Protein AF-A0A7R9R2G0-F1 (afdb_monomer_lite)

InterPro domains:
  IPR002591 Type I phosphodiesterase/nucleotide pyrophosphatase/phosphate transferase [PF01663] (10-93)
  IPR017850 Alkaline-phosphatase-like, core domain superfamily [G3DSA:3.40.720.10] (3-95)
  IPR017850 Alkaline-phosphatase-like, core domain superfamily [SSF53649] (13-93)

Structure (mmCIF, N/CA/C/O backbone):
data_AF-A0A7R9R2G0-F1
#
_entry.id   AF-A0A7R9R2G0-F1
#
loop_
_atom_site.group_PDB
_atom_site.id
_atom_site.type_symbol
_atom_site.label_atom_id
_atom_site.label_alt_id
_atom_site.label_comp_id
_atom_site.label_asym_id
_atom_site.label_entity_id
_atom_site.label_seq_id
_atom_site.pdbx_PDB_ins_code
_atom_site.Cartn_x
_atom_site.Cartn_y
_atom_site.Cartn_z
_atom_site.occupancy
_atom_site.B_iso_or_equiv
_atom_site.auth_seq_id
_atom_site.auth_comp_id
_atom_site.auth_asym_id
_atom_site.auth_atom_id
_atom_site.pdbx_PDB_model_num
ATOM 1 N N . MET A 1 1 ? -15.048 -8.593 8.507 1.00 57.12 1 MET A N 1
ATOM 2 C CA . MET A 1 1 ? -15.732 -7.701 7.530 1.00 57.12 1 MET A CA 1
ATOM 3 C C . MET A 1 1 ? -15.668 -6.287 8.074 1.00 57.12 1 MET A C 1
ATOM 5 O O . MET A 1 1 ? -15.903 -6.115 9.263 1.00 57.12 1 MET A O 1
ATOM 9 N N . ALA A 1 2 ? -15.404 -5.290 7.226 1.00 68.88 2 ALA A N 1
ATOM 10 C CA . ALA A 1 2 ? -15.395 -3.885 7.630 1.00 68.88 2 ALA A CA 1
ATOM 11 C C . ALA A 1 2 ? -16.746 -3.459 8.244 1.00 68.88 2 ALA A C 1
ATOM 13 O O . ALA A 1 2 ? -17.799 -3.614 7.632 1.00 68.88 2 ALA A O 1
ATOM 14 N N . ASN A 1 3 ? -16.709 -2.896 9.451 1.00 76.38 3 ASN A N 1
ATOM 15 C CA . ASN A 1 3 ? -17.877 -2.510 10.253 1.00 76.38 3 ASN A CA 1
ATOM 16 C C . ASN A 1 3 ? -18.367 -1.062 10.013 1.00 76.38 3 ASN A C 1
ATOM 18 O O . ASN A 1 3 ? -19.178 -0.570 10.794 1.00 76.38 3 ASN A O 1
ATOM 22 N N . GLN A 1 4 ? -17.924 -0.383 8.944 1.00 73.06 4 GLN A N 1
ATOM 23 C CA . GLN A 1 4 ? -18.138 1.062 8.717 1.00 73.06 4 GLN A CA 1
ATOM 24 C C . GLN A 1 4 ? -19.600 1.542 8.831 1.00 73.06 4 GLN A C 1
ATOM 26 O O . GLN A 1 4 ? -19.832 2.692 9.205 1.00 73.06 4 GLN A O 1
ATOM 31 N N . MET A 1 5 ? -20.568 0.684 8.491 1.00 77.44 5 MET A N 1
ATOM 32 C CA . MET A 1 5 ? -22.010 0.987 8.511 1.00 77.44 5 MET A CA 1
ATOM 33 C C . MET A 1 5 ? -22.722 0.496 9.783 1.00 77.44 5 MET A C 1
ATOM 35 O O . MET A 1 5 ? -23.897 0.798 9.975 1.00 77.44 5 MET A O 1
ATOM 39 N N . ILE A 1 6 ? -22.035 -0.283 10.622 1.00 77.44 6 ILE A N 1
ATOM 40 C CA . ILE A 1 6 ? -22.598 -0.971 11.795 1.00 77.44 6 ILE A CA 1
ATOM 41 C C . ILE A 1 6 ? -22.130 -0.296 13.089 1.00 77.44 6 ILE A C 1
ATOM 43 O O . ILE A 1 6 ? -22.942 -0.077 13.983 1.00 77.44 6 ILE A O 1
ATOM 47 N N . ASP A 1 7 ? -20.850 0.081 13.173 1.00 77.62 7 ASP A N 1
ATOM 48 C CA . ASP A 1 7 ? -20.288 0.839 14.293 1.00 77.62 7 ASP A CA 1
ATOM 49 C C . ASP A 1 7 ? -19.656 2.145 13.772 1.00 77.62 7 ASP A C 1
ATOM 51 O O . ASP A 1 7 ? -18.520 2.152 13.288 1.00 77.62 7 ASP A O 1
ATOM 55 N N . PRO A 1 8 ? -20.388 3.273 13.824 1.00 73.00 8 PRO A N 1
ATOM 56 C CA . PRO A 1 8 ? -19.883 4.552 13.339 1.00 73.00 8 PRO A CA 1
ATOM 57 C C . PRO A 1 8 ? -18.854 5.195 14.283 1.00 73.00 8 PRO A C 1
ATOM 59 O O . PRO A 1 8 ? -18.246 6.197 13.898 1.00 73.00 8 PRO A O 1
ATOM 62 N N . ILE A 1 9 ? -18.676 4.659 15.498 1.00 77.62 9 ILE A N 1
ATOM 63 C CA . ILE A 1 9 ? -17.808 5.217 16.540 1.00 77.62 9 ILE A CA 1
ATOM 64 C C . ILE A 1 9 ? -16.441 4.526 16.515 1.00 77.62 9 ILE A C 1
ATOM 66 O O . ILE A 1 9 ? -15.422 5.217 16.481 1.00 77.62 9 ILE A O 1
ATOM 70 N N . ASN A 1 10 ? -16.397 3.190 16.466 1.00 81.81 10 ASN A N 1
ATOM 71 C CA . ASN A 1 10 ? -15.141 2.433 16.449 1.00 81.81 10 ASN A CA 1
ATOM 72 C C . ASN A 1 10 ? -14.754 2.026 15.029 1.00 81.81 10 ASN A C 1
ATOM 74 O O . ASN A 1 10 ? -15.020 0.910 14.573 1.00 81.81 10 ASN A O 1
ATOM 78 N N . ARG A 1 11 ? -14.091 2.960 14.340 1.00 87.19 11 ARG A N 1
ATOM 79 C CA . ARG A 1 11 ? -13.486 2.720 13.029 1.00 87.19 11 ARG A CA 1
ATOM 80 C C . ARG A 1 11 ? -11.974 2.757 13.121 1.00 87.19 11 ARG A C 1
ATOM 82 O O . ARG A 1 11 ? -11.404 3.740 13.593 1.00 87.19 11 ARG A O 1
ATOM 89 N N . PHE A 1 12 ? -11.338 1.711 12.616 1.00 93.12 12 PHE A N 1
ATOM 90 C CA . PHE A 1 12 ? -9.889 1.569 12.640 1.00 93.12 12 PHE A CA 1
ATOM 91 C C . PHE A 1 12 ? -9.306 1.696 11.237 1.00 93.12 12 PHE A C 1
ATOM 93 O O . PHE A 1 12 ? -9.941 1.357 10.236 1.00 93.12 12 PHE A O 1
ATOM 100 N N . SER A 1 13 ? -8.079 2.195 11.158 1.00 94.56 13 SER A N 1
ATOM 101 C CA . SER A 1 13 ? -7.302 2.267 9.925 1.00 94.56 13 SER A CA 1
ATOM 102 C C . SER A 1 13 ? -5.999 1.491 10.067 1.00 94.56 13 SER A C 1
ATOM 104 O O . SER A 1 13 ? -5.503 1.274 11.178 1.00 94.56 13 SER A O 1
ATOM 106 N N . ALA A 1 14 ? -5.456 1.074 8.928 1.00 96.94 14 ALA A N 1
ATOM 107 C CA . ALA A 1 14 ? -4.187 0.377 8.841 1.00 96.94 14 ALA A CA 1
ATOM 108 C C . ALA A 1 14 ? -3.244 1.046 7.836 1.00 96.94 14 ALA A C 1
ATOM 110 O O . ALA A 1 14 ? -3.681 1.623 6.838 1.00 96.94 14 ALA A O 1
ATOM 111 N N . SER A 1 15 ? -1.943 0.963 8.095 1.00 97.69 15 SER A N 1
ATOM 112 C CA . SER A 1 15 ? -0.905 1.330 7.134 1.00 97.69 15 SER A CA 1
ATOM 113 C C . SER A 1 15 ? 0.040 0.163 6.926 1.00 97.69 15 SER A C 1
ATOM 115 O O . SER A 1 15 ? 0.674 -0.326 7.863 1.00 97.69 15 SER A O 1
ATOM 117 N N . MET A 1 16 ? 0.146 -0.240 5.668 1.00 97.75 16 MET A N 1
ATOM 118 C CA . MET A 1 16 ? 1.169 -1.124 5.152 1.00 97.75 16 MET A CA 1
ATOM 119 C C . MET A 1 16 ? 2.275 -0.272 4.528 1.00 97.75 16 MET A C 1
ATOM 121 O O . MET A 1 16 ? 2.240 0.039 3.337 1.00 97.75 16 MET A O 1
ATOM 125 N N . GLN A 1 17 ? 3.247 0.115 5.357 1.00 96.31 17 GLN A N 1
ATOM 126 C CA . GLN A 1 17 ? 4.466 0.827 4.958 1.00 96.31 17 GLN A CA 1
ATOM 127 C C . GLN A 1 17 ? 4.263 2.229 4.352 1.00 96.31 17 GLN A C 1
ATOM 129 O O . GLN A 1 17 ? 5.158 2.750 3.687 1.00 96.31 17 GLN A O 1
ATOM 134 N N . TRP A 1 18 ? 3.114 2.873 4.580 1.00 96.50 18 TRP A N 1
ATOM 135 C CA . TRP A 1 18 ? 2.854 4.205 4.033 1.00 96.50 18 TRP A CA 1
ATOM 136 C C . TRP A 1 18 ? 3.759 5.281 4.670 1.00 96.50 18 TRP A C 1
ATOM 138 O O . TRP A 1 18 ? 3.812 5.392 5.901 1.00 96.50 18 TRP A O 1
ATOM 148 N N . PRO A 1 19 ? 4.429 6.140 3.880 1.00 93.50 19 PRO A N 1
ATOM 149 C CA . PRO A 1 19 ? 5.260 7.212 4.420 1.00 93.50 19 PRO A CA 1
ATOM 150 C C . PRO A 1 19 ? 4.485 8.147 5.360 1.00 93.50 19 PRO A C 1
ATOM 152 O O . PRO A 1 19 ? 3.444 8.702 5.010 1.00 93.50 19 PRO A O 1
ATOM 155 N N . GLY A 1 20 ? 5.006 8.338 6.573 1.00 91.69 20 GLY A N 1
ATOM 156 C CA . GLY A 1 20 ? 4.408 9.214 7.587 1.00 91.69 20 GLY A CA 1
ATOM 157 C C . GLY A 1 20 ? 3.312 8.575 8.446 1.00 91.69 20 GLY A C 1
ATOM 158 O O . GLY A 1 20 ? 2.839 9.223 9.375 1.00 91.69 20 GLY A O 1
ATOM 159 N N . SER A 1 21 ? 2.941 7.308 8.227 1.00 92.31 21 SER A N 1
ATOM 160 C CA . SER A 1 21 ? 1.906 6.647 9.041 1.00 92.31 21 SER A CA 1
ATOM 161 C C . SER A 1 21 ? 2.312 6.362 10.491 1.00 92.31 21 SER A C 1
ATOM 163 O O . SER A 1 21 ? 1.455 6.043 11.308 1.00 92.31 21 SER A O 1
ATOM 165 N N . HIS A 1 22 ? 3.601 6.475 10.817 1.00 90.56 22 HIS A N 1
ATOM 166 C CA . HIS A 1 22 ? 4.127 6.373 12.182 1.00 90.56 22 HIS A CA 1
ATOM 167 C C . HIS A 1 22 ? 3.984 7.683 12.980 1.00 90.56 22 HIS A C 1
ATOM 169 O O . HIS A 1 22 ? 4.285 7.720 14.172 1.00 90.56 22 HIS A O 1
ATOM 175 N N . VAL A 1 23 ? 3.573 8.782 12.337 1.00 92.12 23 VAL A N 1
ATOM 176 C CA . VAL A 1 23 ? 3.488 10.099 12.974 1.00 92.12 23 VAL A CA 1
ATOM 177 C C . VAL A 1 23 ? 2.138 10.272 13.663 1.00 92.12 23 VAL A C 1
ATOM 179 O O . VAL A 1 23 ? 1.081 10.073 13.066 1.00 92.12 23 VAL A O 1
ATOM 182 N N . HIS A 1 24 ? 2.167 10.737 14.911 1.00 92.88 24 HIS A N 1
ATOM 183 C CA . HIS A 1 24 ? 0.964 11.174 15.611 1.00 92.88 24 HIS A CA 1
ATOM 184 C C . HIS A 1 24 ? 0.473 12.509 15.045 1.00 92.88 24 HIS A C 1
ATOM 186 O O . HIS A 1 24 ? 1.177 13.519 15.104 1.00 92.88 24 HIS A O 1
ATOM 192 N N . TYR A 1 25 ? -0.766 12.545 14.559 1.00 90.94 25 TYR A N 1
ATOM 193 C CA . TYR A 1 25 ? -1.390 13.766 14.054 1.00 90.94 25 TYR A CA 1
ATOM 194 C C . TYR A 1 25 ? -2.671 14.057 14.826 1.00 90.94 25 TYR A C 1
ATOM 196 O O . TYR A 1 25 ? -3.538 13.198 14.945 1.00 90.94 25 TYR A O 1
ATOM 204 N N . ARG A 1 26 ? -2.796 15.273 15.376 1.00 92.38 26 ARG A N 1
ATOM 205 C CA . ARG A 1 26 ? -3.962 15.701 16.180 1.00 92.38 26 ARG A CA 1
ATOM 206 C C . ARG A 1 26 ? -4.362 14.688 17.266 1.00 92.38 26 ARG A C 1
ATOM 208 O O . ARG A 1 26 ? -5.542 14.424 17.473 1.00 92.38 26 ARG A O 1
ATOM 215 N N . ASN A 1 27 ? -3.364 14.145 17.965 1.00 89.81 27 ASN A N 1
ATOM 216 C CA . ASN A 1 27 ? -3.540 13.142 19.020 1.00 89.81 27 ASN A CA 1
ATOM 217 C C . ASN A 1 27 ? -4.201 11.829 18.545 1.00 89.81 27 ASN A C 1
ATOM 219 O O . ASN A 1 27 ? -4.790 11.104 19.342 1.00 89.81 27 ASN A O 1
ATOM 223 N N . GLN A 1 28 ? -4.109 11.528 17.249 1.00 89.25 28 GLN A N 1
ATOM 224 C CA . GLN A 1 28 ? -4.543 10.271 16.650 1.00 89.25 28 GLN A CA 1
ATOM 225 C C . GLN A 1 28 ? -3.341 9.529 16.063 1.00 89.25 28 GLN A C 1
ATOM 227 O O . GLN A 1 28 ? -2.356 10.137 15.638 1.00 89.25 28 GLN A O 1
ATOM 232 N N . THR A 1 29 ? -3.432 8.203 16.071 1.00 92.31 29 THR A N 1
ATOM 233 C CA . THR A 1 29 ? -2.481 7.292 15.432 1.00 92.31 29 THR A CA 1
ATOM 234 C C . THR A 1 29 ? -3.244 6.202 14.697 1.00 92.31 29 THR A C 1
ATOM 236 O O . THR A 1 29 ? -4.448 6.026 14.906 1.00 92.31 29 THR A O 1
ATOM 239 N N . ILE A 1 30 ? -2.543 5.480 13.835 1.00 93.56 30 ILE A N 1
ATOM 240 C CA . ILE A 1 30 ? -3.099 4.338 13.129 1.00 93.56 30 ILE A CA 1
ATOM 241 C C . ILE A 1 30 ? -3.187 3.125 14.058 1.00 93.56 30 ILE A C 1
ATOM 243 O O . ILE A 1 30 ? -2.341 2.943 14.933 1.00 93.56 30 ILE A O 1
ATOM 247 N N . LYS A 1 31 ? -4.224 2.300 13.891 1.00 95.06 31 LYS A N 1
ATOM 248 C CA . LYS A 1 31 ? -4.434 1.123 14.746 1.00 95.06 31 LYS A CA 1
ATOM 249 C C . LYS A 1 31 ? -3.461 0.006 14.386 1.00 95.06 31 LYS A C 1
ATOM 251 O O . LYS A 1 31 ? -2.812 -0.546 15.269 1.00 95.06 31 LYS A O 1
ATOM 256 N N . TYR A 1 32 ? -3.366 -0.302 13.095 1.00 96.88 32 TYR A N 1
ATOM 257 C CA . TYR A 1 32 ? -2.440 -1.299 12.570 1.00 96.88 32 TYR A CA 1
ATOM 258 C C . TYR A 1 32 ? -1.347 -0.604 11.766 1.00 96.88 32 TYR A C 1
ATOM 260 O O . TYR A 1 32 ? -1.627 0.156 10.839 1.00 96.88 32 TYR A O 1
ATOM 268 N N . LEU A 1 33 ? -0.096 -0.861 12.123 1.00 96.75 33 LEU A N 1
ATOM 269 C CA . LEU A 1 33 ? 1.061 -0.254 11.485 1.00 96.75 33 LEU A CA 1
ATOM 270 C C . LEU A 1 33 ? 2.064 -1.348 11.137 1.00 96.75 33 LEU A C 1
ATOM 272 O O . LEU A 1 33 ? 2.472 -2.119 12.004 1.00 96.75 33 LEU A O 1
ATOM 276 N N . GLN A 1 34 ? 2.462 -1.399 9.872 1.00 97.19 34 GLN A N 1
ATOM 277 C CA . GLN A 1 34 ? 3.669 -2.084 9.439 1.00 97.19 34 GLN A CA 1
ATOM 278 C C . GLN A 1 34 ? 4.703 -1.024 9.065 1.00 97.19 34 GLN A C 1
ATOM 280 O O . GLN A 1 34 ? 4.478 -0.244 8.136 1.00 97.19 34 GLN A O 1
ATOM 285 N N . ASP A 1 35 ? 5.826 -1.017 9.782 1.00 94.56 35 ASP A N 1
ATOM 286 C CA . ASP A 1 35 ? 6.974 -0.179 9.445 1.00 94.56 35 ASP A CA 1
ATOM 287 C C . ASP A 1 35 ? 7.567 -0.591 8.096 1.00 94.56 35 ASP A C 1
ATOM 289 O O . ASP A 1 35 ? 7.412 -1.737 7.655 1.00 94.56 35 ASP A O 1
ATOM 293 N N . PHE A 1 36 ? 8.238 0.359 7.444 1.00 93.94 36 PHE A N 1
ATOM 294 C CA . PHE A 1 36 ? 8.852 0.144 6.141 1.00 93.94 36 PHE A CA 1
ATOM 295 C C . PHE A 1 36 ? 9.876 -0.993 6.195 1.00 93.94 36 PHE A C 1
ATOM 297 O O . PHE A 1 36 ? 10.840 -0.946 6.959 1.00 93.94 36 PHE A O 1
ATOM 304 N N . ASP A 1 37 ? 9.662 -1.992 5.347 1.00 94.25 37 ASP A N 1
ATOM 305 C CA . ASP A 1 37 ? 10.550 -3.129 5.158 1.00 94.25 37 ASP A CA 1
ATOM 306 C C . ASP A 1 37 ? 10.505 -3.529 3.684 1.00 94.25 37 ASP A C 1
ATOM 308 O O . ASP A 1 37 ? 9.572 -4.197 3.225 1.00 94.25 37 ASP A O 1
ATOM 312 N N . ASN A 1 38 ? 11.529 -3.114 2.940 1.00 90.25 38 ASN A N 1
ATOM 313 C CA . ASN A 1 38 ? 11.660 -3.404 1.515 1.00 90.25 38 ASN A CA 1
ATOM 314 C C . ASN A 1 38 ? 11.931 -4.886 1.212 1.00 90.25 38 ASN A C 1
ATOM 316 O O . ASN A 1 38 ? 11.854 -5.288 0.057 1.00 90.25 38 ASN A O 1
ATOM 320 N N . LYS A 1 39 ? 12.208 -5.715 2.226 1.00 93.94 39 LYS A N 1
ATOM 321 C CA . LYS A 1 39 ? 12.381 -7.167 2.069 1.00 93.94 39 LYS A CA 1
ATOM 322 C C . LYS A 1 39 ? 11.086 -7.944 2.275 1.00 93.94 39 LYS A C 1
ATOM 324 O O . LYS A 1 39 ? 11.060 -9.146 2.033 1.00 93.94 39 LYS A O 1
ATOM 329 N N . MET A 1 40 ? 10.022 -7.289 2.739 1.00 95.50 40 MET A N 1
ATOM 330 C CA . MET A 1 40 ? 8.734 -7.943 2.927 1.00 95.50 40 MET A CA 1
ATOM 331 C C . MET A 1 40 ? 8.105 -8.274 1.570 1.00 95.50 40 MET A C 1
ATOM 333 O O . MET A 1 40 ? 7.783 -7.363 0.798 1.00 95.50 40 MET A O 1
ATOM 337 N N . GLU A 1 41 ? 7.892 -9.568 1.325 1.00 95.00 41 GLU A N 1
ATOM 338 C CA . GLU A 1 41 ? 7.227 -10.088 0.127 1.00 95.00 41 GLU A CA 1
ATOM 339 C C . GLU A 1 41 ? 5.856 -9.443 -0.087 1.00 95.00 41 GLU A C 1
ATOM 341 O O . GLU A 1 41 ? 5.092 -9.227 0.855 1.00 95.00 41 GLU A O 1
ATOM 346 N N . TRP A 1 42 ? 5.528 -9.138 -1.341 1.00 94.81 42 TRP A N 1
ATOM 347 C CA . TRP A 1 42 ? 4.320 -8.380 -1.671 1.00 94.81 42 TRP A CA 1
ATOM 348 C C . TRP A 1 42 ? 3.037 -9.142 -1.353 1.00 94.81 42 TRP A C 1
ATOM 350 O O . TRP A 1 42 ? 2.097 -8.557 -0.822 1.00 94.81 42 TRP A O 1
ATOM 360 N N . THR A 1 43 ? 3.024 -10.451 -1.591 1.00 95.75 43 THR A N 1
ATOM 361 C CA . THR A 1 43 ? 1.909 -11.324 -1.205 1.00 95.75 43 THR A CA 1
ATOM 362 C C . THR A 1 43 ? 1.703 -11.312 0.305 1.00 95.75 43 THR A C 1
ATOM 364 O O . THR A 1 43 ? 0.593 -11.083 0.763 1.00 95.75 43 THR A O 1
ATOM 367 N N . ALA A 1 44 ? 2.780 -11.388 1.093 1.00 96.44 44 ALA A N 1
ATOM 368 C CA . ALA A 1 44 ? 2.694 -11.284 2.548 1.00 96.44 44 ALA A CA 1
ATOM 369 C C . ALA A 1 44 ? 2.157 -9.916 3.016 1.00 96.44 44 ALA A C 1
ATOM 371 O O . ALA A 1 44 ? 1.486 -9.832 4.047 1.00 96.44 44 ALA A O 1
ATOM 372 N N . ARG A 1 45 ? 2.431 -8.830 2.274 1.00 96.25 45 ARG A N 1
ATOM 373 C CA . ARG A 1 45 ? 1.816 -7.516 2.536 1.00 96.25 45 ARG A CA 1
ATOM 374 C C . ARG A 1 45 ? 0.306 -7.577 2.305 1.00 96.25 45 ARG A C 1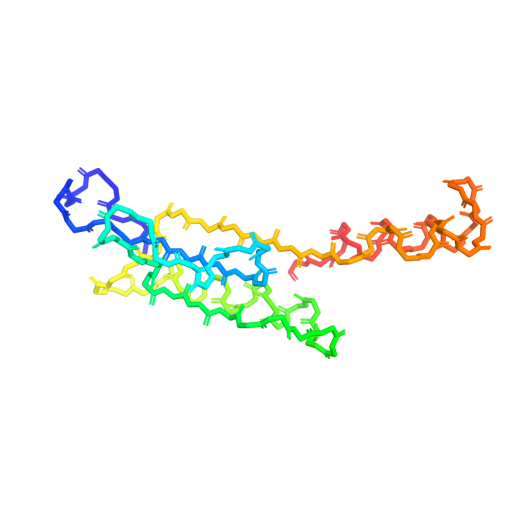
ATOM 376 O O . ARG A 1 45 ? -0.447 -7.129 3.166 1.00 96.25 45 ARG A O 1
ATOM 383 N N . VAL A 1 46 ? -0.137 -8.138 1.180 1.00 96.25 46 VAL A N 1
ATOM 384 C CA . VAL A 1 46 ? -1.566 -8.274 0.849 1.00 96.25 46 VAL A CA 1
ATOM 385 C C . VAL A 1 46 ? -2.286 -9.185 1.846 1.00 96.25 46 VAL A C 1
ATOM 387 O O . VAL A 1 46 ? -3.315 -8.781 2.386 1.00 96.25 46 VAL A O 1
ATOM 390 N N . ASP A 1 47 ? -1.710 -10.336 2.191 1.00 96.94 47 ASP A N 1
ATOM 391 C CA . ASP A 1 47 ? -2.262 -11.270 3.182 1.00 96.94 47 ASP A CA 1
ATOM 392 C C . ASP A 1 47 ? -2.505 -10.582 4.529 1.00 96.94 47 ASP A C 1
ATOM 394 O O . ASP A 1 47 ? -3.588 -10.674 5.109 1.00 96.94 47 ASP A O 1
ATOM 398 N N . LYS A 1 48 ? -1.519 -9.813 5.003 1.00 97.06 48 LYS A N 1
ATOM 399 C CA . LYS A 1 48 ? -1.614 -9.074 6.266 1.00 97.06 48 LYS A CA 1
ATOM 400 C C . LYS A 1 48 ? -2.658 -7.953 6.213 1.00 97.06 48 LYS A C 1
ATOM 402 O O . LYS A 1 48 ? -3.340 -7.694 7.202 1.00 97.06 48 LYS A O 1
ATOM 407 N N . ILE A 1 49 ? -2.824 -7.300 5.061 1.00 96.56 49 ILE A N 1
ATOM 408 C CA . ILE A 1 49 ? -3.903 -6.324 4.848 1.00 96.56 49 ILE A CA 1
ATOM 409 C C . ILE A 1 49 ? -5.270 -7.012 4.942 1.00 96.56 49 ILE A C 1
ATOM 411 O O . ILE A 1 49 ? -6.160 -6.511 5.635 1.00 96.56 49 ILE A O 1
ATOM 415 N N . ILE A 1 50 ? -5.437 -8.164 4.285 1.00 96.12 50 ILE A N 1
ATOM 416 C CA . ILE A 1 50 ? -6.679 -8.944 4.322 1.00 96.12 50 ILE A CA 1
ATOM 417 C C . ILE A 1 50 ? -6.978 -9.406 5.750 1.00 96.12 50 ILE A C 1
ATOM 419 O O . ILE A 1 50 ? -8.130 -9.311 6.180 1.00 96.12 50 ILE A O 1
ATOM 423 N N . GLU A 1 51 ? -5.964 -9.844 6.500 1.00 96.31 51 GLU A N 1
ATOM 424 C CA . GLU A 1 51 ? -6.076 -10.199 7.917 1.00 96.31 51 GLU A CA 1
ATOM 425 C C . GLU A 1 51 ? -6.647 -9.031 8.734 1.00 96.31 51 GLU A C 1
ATOM 427 O O . GLU A 1 51 ? -7.687 -9.182 9.377 1.00 96.31 51 GLU A O 1
ATOM 432 N N . TRP A 1 52 ? -6.048 -7.838 8.639 1.00 96.62 52 TRP A N 1
ATOM 433 C CA . TRP A 1 52 ? -6.522 -6.649 9.357 1.00 96.62 52 TRP A CA 1
ATOM 434 C C . TRP A 1 52 ? -7.953 -6.251 8.989 1.00 96.62 52 TRP A C 1
ATOM 436 O O . TRP A 1 52 ? -8.735 -5.851 9.850 1.00 96.62 52 TRP A O 1
ATOM 446 N N . MET A 1 53 ? -8.330 -6.353 7.713 1.00 94.62 53 MET A N 1
ATOM 447 C CA . MET A 1 53 ? -9.695 -6.050 7.261 1.00 94.62 53 MET A CA 1
ATOM 448 C C . MET A 1 53 ? -10.714 -7.127 7.674 1.00 94.62 53 MET A C 1
ATOM 450 O O . MET A 1 53 ? -11.925 -6.869 7.755 1.00 94.62 53 MET A O 1
ATOM 454 N N . SER A 1 54 ? -10.233 -8.345 7.919 1.00 94.38 54 SER A N 1
ATOM 455 C CA . SER A 1 54 ? -11.044 -9.506 8.281 1.00 94.38 54 SER A CA 1
ATOM 456 C C . SER A 1 54 ? -11.174 -9.714 9.786 1.00 94.38 54 SER A C 1
ATOM 458 O O . SER A 1 54 ? -11.998 -10.541 10.179 1.00 94.38 54 SER A O 1
ATOM 460 N N . ASP A 1 55 ? -10.452 -8.944 10.610 1.00 93.31 55 ASP A N 1
ATOM 461 C CA . ASP A 1 55 ? -10.596 -8.945 12.068 1.00 93.31 55 ASP A CA 1
ATOM 462 C C . ASP A 1 55 ? -12.083 -8.844 12.462 1.00 93.31 55 ASP A C 1
ATOM 464 O O . ASP A 1 55 ? -12.880 -8.103 11.876 1.00 93.31 55 ASP A O 1
ATOM 468 N N . THR A 1 56 ? -12.485 -9.677 13.418 1.00 90.31 56 THR A N 1
ATOM 469 C CA . THR A 1 56 ? -13.891 -9.814 13.827 1.00 90.31 56 THR A CA 1
ATOM 470 C C . THR A 1 56 ? -14.304 -8.792 14.880 1.00 90.31 56 THR A C 1
ATOM 472 O O . THR A 1 56 ? -15.497 -8.559 15.067 1.00 90.31 56 THR A O 1
ATOM 475 N N . THR A 1 57 ? -13.329 -8.178 15.545 1.00 89.94 57 THR A N 1
ATOM 476 C CA . THR A 1 57 ? -13.514 -7.246 16.657 1.00 89.94 57 THR A CA 1
ATOM 477 C C . THR A 1 57 ? -13.128 -5.823 16.291 1.00 89.94 57 THR A C 1
ATOM 479 O O . THR A 1 57 ? -13.867 -4.892 16.601 1.00 89.94 57 THR A O 1
ATOM 482 N N . GLU A 1 58 ? -12.010 -5.650 15.592 1.00 92.62 58 GLU A N 1
ATOM 483 C CA . GLU A 1 58 ? -11.433 -4.344 15.282 1.00 92.62 58 GLU A CA 1
ATOM 484 C C . GLU A 1 58 ? -11.062 -4.217 13.789 1.00 92.62 58 GLU A C 1
ATOM 486 O O . GLU A 1 58 ? -9.954 -3.795 13.467 1.00 92.62 58 GLU A O 1
ATOM 491 N N . PRO A 1 59 ? -11.965 -4.546 12.841 1.00 94.81 59 PRO A N 1
ATOM 492 C CA . PRO A 1 59 ? -11.629 -4.569 11.419 1.00 94.81 59 PRO A CA 1
ATOM 493 C C . PRO A 1 59 ? -11.096 -3.223 10.928 1.00 94.81 59 PRO A C 1
ATOM 495 O O . PRO A 1 59 ? -11.741 -2.181 11.084 1.00 94.81 59 PRO A O 1
ATOM 498 N N . ALA A 1 60 ? -9.960 -3.258 10.233 1.00 95.06 60 ALA A N 1
ATOM 499 C CA . ALA A 1 60 ? -9.474 -2.105 9.498 1.00 95.06 60 ALA A CA 1
ATOM 500 C C . ALA A 1 60 ? -10.468 -1.749 8.383 1.00 95.06 60 ALA A C 1
ATOM 502 O O . ALA A 1 60 ? -10.792 -2.542 7.499 1.00 95.06 60 ALA A O 1
ATOM 503 N N . ASN A 1 61 ? -10.974 -0.524 8.431 1.00 93.19 61 ASN A N 1
ATOM 504 C CA . ASN A 1 61 ? -11.944 -0.005 7.480 1.00 93.19 61 ASN A CA 1
ATOM 505 C C . ASN A 1 61 ? -11.288 0.728 6.313 1.00 93.19 61 ASN A C 1
ATOM 507 O O . ASN A 1 61 ? -11.903 0.887 5.264 1.00 93.19 61 ASN A O 1
ATOM 511 N N . CYS A 1 62 ? -10.080 1.233 6.522 1.00 93.56 62 CYS A N 1
ATOM 512 C CA . CYS A 1 62 ? -9.312 1.972 5.539 1.00 93.56 62 CYS A CA 1
ATOM 513 C C . CYS A 1 62 ? -7.859 1.545 5.679 1.00 93.56 62 CYS A C 1
ATOM 515 O O . CYS A 1 62 ? -7.316 1.574 6.786 1.00 93.56 62 CYS A O 1
ATOM 517 N N . VAL A 1 63 ? -7.253 1.136 4.570 1.00 96.19 63 VAL A N 1
ATOM 518 C CA . VAL A 1 63 ? -5.870 0.677 4.543 1.00 96.19 63 VAL A CA 1
ATOM 519 C C . VAL A 1 63 ? -5.112 1.445 3.475 1.00 96.19 63 VAL A C 1
ATOM 521 O O . VAL A 1 63 ? -5.563 1.531 2.337 1.00 96.19 63 VAL A O 1
ATOM 524 N N . PHE A 1 64 ? -3.965 1.998 3.853 1.00 96.69 64 PHE A N 1
ATOM 525 C CA . PHE A 1 64 ? -2.994 2.562 2.921 1.00 96.69 64 PHE A CA 1
ATOM 526 C C . PHE A 1 64 ? -1.870 1.552 2.731 1.00 96.69 64 PHE A C 1
ATOM 528 O O . PHE A 1 64 ? -1.328 1.064 3.719 1.00 96.69 64 PHE A O 1
ATOM 535 N N . ALA A 1 65 ? -1.521 1.234 1.488 1.00 96.06 65 ALA A N 1
ATOM 536 C CA . ALA A 1 65 ? -0.458 0.291 1.169 1.00 96.06 65 ALA A CA 1
ATOM 537 C C . ALA A 1 65 ? 0.536 0.918 0.199 1.00 96.06 65 ALA A C 1
ATOM 539 O O . ALA A 1 65 ? 0.134 1.597 -0.746 1.00 96.06 65 ALA A O 1
ATOM 540 N N . TYR A 1 66 ? 1.822 0.702 0.457 1.00 95.75 66 TYR A N 1
ATOM 541 C CA . TYR A 1 66 ? 2.913 1.205 -0.363 1.00 95.75 66 TYR A CA 1
ATOM 542 C C . TYR A 1 66 ? 3.764 0.056 -0.915 1.00 95.75 66 TYR A C 1
ATOM 544 O O . TYR A 1 66 ? 4.115 -0.885 -0.193 1.00 95.75 66 TYR A O 1
ATOM 552 N N . PHE A 1 67 ? 4.114 0.183 -2.192 1.00 93.94 67 PHE A N 1
ATOM 553 C CA . PHE A 1 67 ? 5.060 -0.657 -2.915 1.00 93.94 67 PHE A CA 1
ATOM 554 C C . PHE A 1 67 ? 6.056 0.270 -3.617 1.00 93.94 67 PHE A C 1
ATOM 556 O O . PHE A 1 67 ? 5.675 1.305 -4.154 1.00 93.94 67 PHE A O 1
ATOM 563 N N . ASP A 1 68 ? 7.331 -0.090 -3.553 1.00 92.44 68 ASP A N 1
ATOM 564 C CA . ASP A 1 68 ? 8.489 0.681 -4.017 1.00 92.44 68 ASP A CA 1
ATOM 565 C C . ASP A 1 68 ? 8.816 0.488 -5.507 1.00 92.44 68 ASP A C 1
ATOM 567 O O . ASP A 1 68 ? 9.693 1.157 -6.053 1.00 92.44 68 ASP A O 1
ATOM 571 N N . GLU A 1 69 ? 8.084 -0.394 -6.180 1.00 94.44 69 GLU A N 1
ATOM 572 C CA . GLU A 1 69 ? 8.148 -0.606 -7.623 1.00 94.44 69 GLU A CA 1
ATOM 573 C C . GLU A 1 69 ? 6.839 -0.153 -8.288 1.00 94.44 69 GLU A C 1
ATOM 575 O O . GLU A 1 69 ? 5.774 -0.216 -7.665 1.00 94.44 69 GLU A O 1
ATOM 580 N N . PRO A 1 70 ? 6.883 0.282 -9.559 1.00 95.81 70 PRO A N 1
ATOM 581 C CA . PRO A 1 70 ? 8.027 0.214 -10.479 1.00 95.81 70 PRO A CA 1
ATOM 582 C C . PRO A 1 70 ? 9.028 1.383 -10.376 1.00 95.81 70 PRO A C 1
ATOM 584 O O . PRO A 1 70 ? 9.862 1.541 -11.264 1.00 95.81 70 PRO A O 1
ATOM 587 N N . ASP A 1 71 ? 8.928 2.240 -9.355 1.00 95.62 71 ASP A N 1
ATOM 588 C CA . ASP A 1 71 ? 9.756 3.449 -9.210 1.00 95.62 71 ASP A CA 1
ATOM 589 C C . ASP A 1 71 ? 11.262 3.143 -9.207 1.00 95.62 71 ASP A C 1
ATOM 591 O O . ASP A 1 71 ? 12.014 3.703 -10.010 1.00 95.62 71 ASP A O 1
ATOM 595 N N . THR A 1 72 ? 11.686 2.188 -8.373 1.00 94.88 72 THR A N 1
ATOM 596 C CA . THR A 1 72 ? 13.101 1.806 -8.249 1.00 94.88 72 THR A CA 1
ATOM 597 C C . THR A 1 72 ? 13.660 1.285 -9.575 1.00 94.88 72 THR A C 1
ATOM 599 O O . THR A 1 72 ? 14.697 1.764 -10.038 1.00 94.88 72 THR A O 1
ATOM 602 N N . THR A 1 73 ? 12.951 0.367 -10.238 1.00 97.06 73 THR A N 1
ATOM 603 C CA . THR A 1 73 ? 13.381 -0.184 -11.531 1.00 97.06 73 THR A CA 1
ATOM 604 C C . THR A 1 73 ? 13.369 0.879 -12.638 1.00 97.06 73 THR A C 1
ATOM 606 O O . THR A 1 73 ? 14.283 0.935 -13.464 1.00 97.06 73 THR A O 1
ATOM 609 N N . ALA A 1 74 ? 12.382 1.779 -12.654 1.00 97.38 74 ALA A N 1
ATOM 610 C CA . ALA A 1 74 ? 12.308 2.847 -13.651 1.00 97.38 74 ALA A CA 1
ATOM 611 C C . ALA A 1 74 ? 13.437 3.877 -13.504 1.00 97.38 74 ALA A C 1
ATOM 613 O O . ALA A 1 74 ? 13.888 4.430 -14.510 1.00 97.38 74 ALA A O 1
ATOM 614 N N . HIS A 1 75 ? 13.916 4.121 -12.281 1.00 97.50 75 HIS A N 1
ATOM 615 C CA . HIS A 1 75 ? 15.089 4.958 -12.041 1.00 97.50 75 HIS A CA 1
ATOM 616 C C . HIS A 1 75 ? 16.377 4.380 -12.648 1.00 97.50 75 HIS A C 1
ATOM 618 O O . HIS A 1 75 ? 17.241 5.155 -13.061 1.00 97.50 75 HIS A O 1
ATOM 624 N N . GLU A 1 76 ? 16.502 3.053 -12.723 1.00 97.69 76 GLU A N 1
ATOM 625 C CA . GLU A 1 76 ? 17.690 2.373 -13.250 1.00 97.69 76 GLU A CA 1
ATOM 626 C C . GLU A 1 76 ? 17.625 2.153 -14.771 1.00 97.69 76 GLU A C 1
ATOM 628 O O . GLU A 1 76 ? 18.581 2.470 -15.481 1.00 97.69 76 GLU A O 1
ATOM 633 N N . PHE A 1 77 ? 16.493 1.663 -15.285 1.00 97.75 77 PHE A N 1
ATOM 634 C CA . PHE A 1 77 ? 16.366 1.210 -16.680 1.00 97.75 77 PHE A CA 1
ATOM 635 C C . PHE A 1 77 ? 15.556 2.158 -17.577 1.00 97.75 77 PHE A C 1
ATOM 637 O O . PHE A 1 77 ? 15.571 2.038 -18.805 1.00 97.75 77 PHE A O 1
ATOM 644 N N . GLY A 1 78 ? 14.888 3.148 -16.984 1.00 97.19 78 GLY A N 1
ATOM 645 C CA . GLY A 1 78 ? 13.988 4.064 -17.674 1.00 97.19 78 GLY A CA 1
ATOM 646 C C . GLY A 1 78 ? 12.545 3.544 -17.749 1.00 97.19 78 GLY A C 1
ATOM 647 O O . GLY A 1 78 ? 12.291 2.345 -17.697 1.00 97.19 78 GLY A O 1
ATOM 648 N N . PRO A 1 79 ? 11.558 4.442 -17.908 1.00 96.44 79 PRO A N 1
ATOM 649 C CA . PRO A 1 79 ? 10.139 4.121 -17.715 1.00 96.44 79 PRO A CA 1
ATOM 650 C C . PRO A 1 79 ? 9.519 3.202 -18.781 1.00 96.44 79 PRO A C 1
ATOM 652 O O . PRO A 1 79 ? 8.417 2.704 -18.578 1.00 96.44 79 PRO A O 1
ATOM 655 N N . PHE A 1 80 ? 10.185 3.000 -19.922 1.00 97.00 80 PHE A N 1
ATOM 656 C CA . PHE A 1 80 ? 9.693 2.177 -21.038 1.00 97.00 80 PHE A CA 1
ATOM 657 C C . PHE A 1 80 ? 10.546 0.920 -21.266 1.00 97.00 80 PHE A C 1
ATOM 659 O O . PHE A 1 80 ? 10.588 0.407 -22.383 1.00 97.00 80 PHE A O 1
ATOM 666 N N . SER A 1 81 ? 11.267 0.464 -20.241 1.00 98.00 81 SER A N 1
ATOM 667 C CA . SER A 1 81 ? 12.114 -0.725 -20.319 1.00 98.00 81 SER A CA 1
ATOM 668 C C . SER A 1 81 ? 11.327 -2.021 -20.072 1.00 98.00 81 SER A C 1
ATOM 670 O O . SER A 1 81 ? 10.240 -2.009 -19.481 1.00 98.00 81 SER A O 1
ATOM 672 N N . ASP A 1 82 ? 11.892 -3.152 -20.499 1.00 98.31 82 ASP A N 1
ATOM 673 C CA . ASP A 1 82 ? 11.300 -4.476 -20.268 1.00 98.31 82 ASP A CA 1
ATOM 674 C C . ASP A 1 82 ? 11.282 -4.833 -18.767 1.00 98.31 82 ASP A C 1
ATOM 676 O O . ASP A 1 82 ? 10.364 -5.503 -18.291 1.00 98.31 82 ASP A O 1
ATOM 680 N N . GLU A 1 83 ? 12.253 -4.340 -17.992 1.00 98.00 83 GLU A N 1
ATOM 681 C CA . GLU A 1 83 ? 12.326 -4.516 -16.539 1.00 98.00 83 GLU A CA 1
ATOM 682 C C . GLU A 1 83 ? 11.149 -3.831 -15.832 1.00 98.00 83 GLU A C 1
ATOM 684 O O . GLU A 1 83 ? 10.494 -4.439 -14.979 1.00 98.00 83 GLU A O 1
ATOM 689 N N . VAL A 1 84 ? 10.819 -2.593 -16.222 1.00 97.75 84 VAL A N 1
ATOM 690 C CA . VAL A 1 84 ? 9.648 -1.879 -15.691 1.00 97.75 84 VAL A CA 1
ATOM 691 C C . VAL A 1 84 ? 8.362 -2.620 -16.044 1.00 97.75 84 VAL A C 1
ATOM 693 O O . VAL A 1 84 ? 7.495 -2.794 -15.185 1.00 97.75 84 VAL A O 1
ATOM 696 N N . PHE A 1 85 ? 8.244 -3.116 -17.279 1.00 97.19 85 PHE A N 1
ATOM 697 C CA . PHE A 1 85 ? 7.091 -3.916 -17.689 1.00 97.19 85 PHE A CA 1
ATOM 698 C C . PHE A 1 85 ? 6.932 -5.184 -16.832 1.00 97.19 85 PHE A C 1
ATOM 700 O O . PHE A 1 85 ? 5.815 -5.529 -16.425 1.00 97.19 85 PHE A O 1
ATOM 707 N N . ALA A 1 86 ? 8.039 -5.850 -16.493 1.00 97.25 86 ALA A N 1
ATOM 708 C CA . ALA A 1 86 ? 8.031 -7.007 -15.604 1.00 97.25 86 ALA A CA 1
ATOM 709 C C . ALA A 1 86 ? 7.569 -6.644 -14.179 1.00 97.25 86 ALA A C 1
ATOM 711 O O . ALA A 1 86 ? 6.776 -7.384 -13.594 1.00 97.25 86 ALA A O 1
ATOM 712 N N . MET A 1 87 ? 7.994 -5.499 -13.633 1.00 96.44 87 MET A N 1
ATOM 713 C CA . MET A 1 87 ? 7.557 -5.041 -12.305 1.00 96.44 87 MET A CA 1
ATOM 714 C C . MET A 1 87 ? 6.079 -4.651 -12.259 1.00 96.44 87 MET A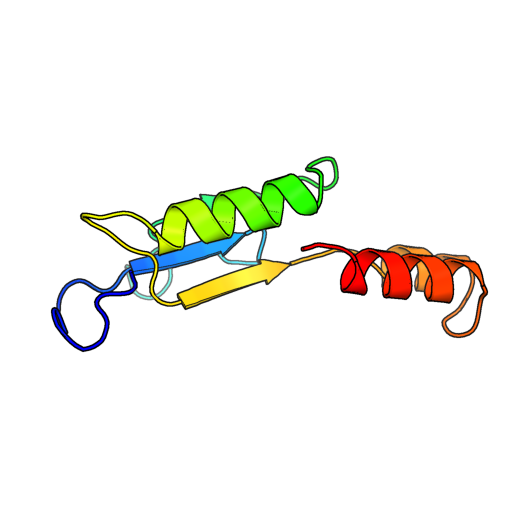 C 1
ATOM 716 O O . MET A 1 87 ? 5.381 -5.019 -11.315 1.00 96.44 87 MET A O 1
ATOM 720 N N . VAL A 1 88 ? 5.570 -3.979 -13.294 1.00 95.81 88 VAL A N 1
ATOM 721 C CA . VAL A 1 88 ? 4.132 -3.690 -13.415 1.00 95.81 88 VAL A CA 1
ATOM 722 C C . VAL A 1 88 ? 3.329 -4.992 -13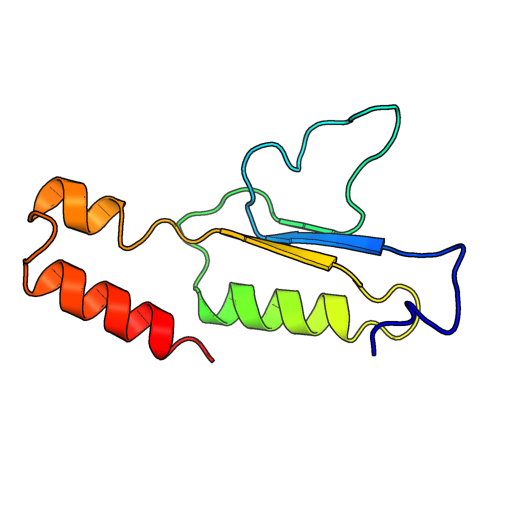.479 1.00 95.81 88 VAL A C 1
ATOM 724 O O . VAL A 1 88 ? 2.339 -5.138 -12.767 1.00 95.81 88 VAL A O 1
ATOM 727 N N . SER A 1 89 ? 3.797 -5.973 -14.257 1.00 95.88 89 SER A N 1
ATOM 728 C CA . SER A 1 89 ? 3.162 -7.296 -14.341 1.00 95.88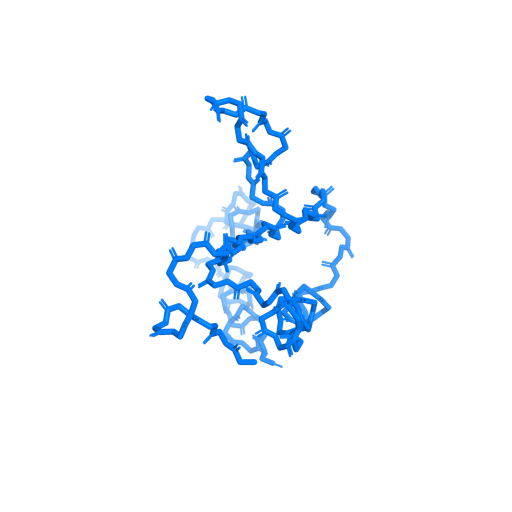 89 SER A CA 1
ATOM 729 C C . SER A 1 89 ? 3.195 -8.045 -13.002 1.00 95.88 89 SER A C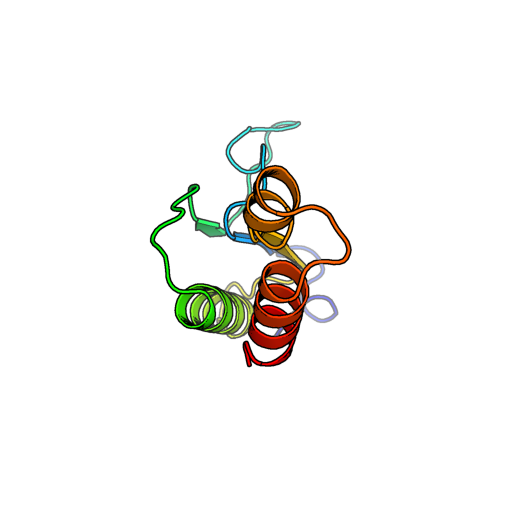 1
ATOM 731 O O . SER A 1 89 ? 2.245 -8.738 -12.647 1.00 95.88 89 SER A O 1
ATOM 733 N N . LYS A 1 90 ? 4.278 -7.910 -12.226 1.00 94.88 90 LYS A N 1
ATOM 734 C CA . LYS A 1 90 ? 4.369 -8.462 -10.866 1.00 94.88 90 LYS A CA 1
ATOM 735 C C . LYS A 1 90 ? 3.344 -7.815 -9.929 1.00 94.88 90 LYS A C 1
ATOM 737 O O . LYS A 1 90 ? 2.725 -8.526 -9.141 1.00 94.88 90 LYS A O 1
ATOM 742 N N . ALA A 1 91 ? 3.164 -6.495 -10.011 1.00 93.00 91 ALA A N 1
ATOM 743 C CA . ALA A 1 91 ? 2.203 -5.768 -9.181 1.00 93.00 91 ALA A CA 1
ATOM 744 C C . ALA A 1 91 ? 0.768 -6.209 -9.479 1.00 93.00 91 ALA A C 1
ATOM 746 O O . ALA A 1 91 ? 0.017 -6.488 -8.550 1.00 93.00 91 ALA A O 1
ATOM 747 N N . ASP A 1 92 ? 0.431 -6.355 -10.761 1.00 93.75 92 ASP A N 1
ATOM 748 C CA . ASP A 1 92 ? -0.869 -6.863 -11.212 1.00 93.75 92 ASP A CA 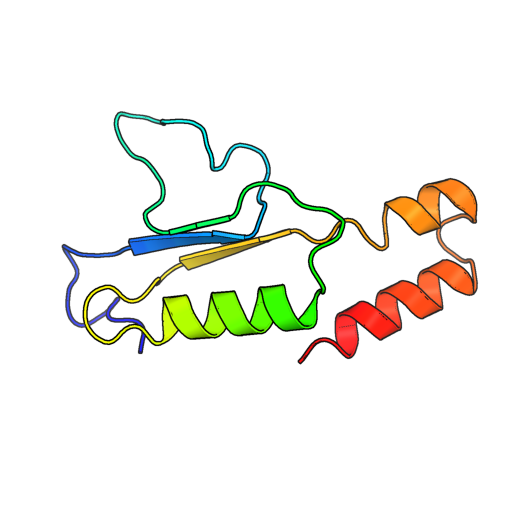1
ATOM 749 C C . ASP A 1 92 ? -1.145 -8.296 -10.717 1.00 93.75 92 ASP A C 1
ATOM 751 O O . ASP A 1 92 ? -2.230 -8.593 -10.229 1.00 93.75 92 ASP A O 1
ATOM 755 N N . ASN A 1 93 ? -0.130 -9.167 -10.746 1.00 94.12 93 ASN A N 1
ATOM 756 C CA . ASN A 1 93 ? -0.237 -10.560 -10.295 1.00 94.12 93 ASN A CA 1
ATOM 757 C C . ASN A 1 93 ? -0.183 -10.749 -8.770 1.00 94.12 93 ASN A C 1
ATOM 759 O O . ASN A 1 93 ? -0.242 -11.884 -8.293 1.00 94.12 93 ASN A O 1
ATOM 763 N N . THR A 1 94 ? -0.012 -9.681 -7.992 1.00 88.38 94 THR A N 1
ATOM 764 C CA . THR A 1 94 ? -0.009 -9.786 -6.530 1.00 88.38 94 THR A CA 1
ATOM 765 C C . THR A 1 94 ? -1.456 -9.844 -6.039 1.00 88.38 94 THR A C 1
ATOM 767 O O . THR A 1 94 ? -2.069 -8.814 -5.765 1.00 88.38 94 THR A O 1
ATOM 770 N N . THR A 1 95 ? -1.995 -11.060 -5.940 1.00 63.84 95 THR A N 1
ATOM 771 C CA . THR A 1 95 ? -3.353 -11.367 -5.456 1.00 63.84 95 THR A CA 1
ATOM 772 C C . THR A 1 95 ? -3.347 -12.453 -4.402 1.00 63.84 95 THR A C 1
ATOM 774 O O . THR A 1 95 ? -2.578 -13.422 -4.602 1.00 63.84 95 THR A O 1
#

Organism: NCBI:txid334625

Secondary structure (DSSP, 8-state):
---TTT-SS--EEEEES-TTTTS-BTTB--SEEE---TTS-HHHHHHHHHHHHH-SSS-EEEEEE---TTHHHHHHH-TTSHHHHHHHHHHHT--

Foldseek 3Di:
DQCVPPDVPQAAAEEAQDPPQCDQDPNDHHPHYDHDDLPDDLLNSVVVLVVQQPDPPRRHNYYHHDDCPPVVVCVPQNCPDPSNVVRVVVVVPND

Radius of gyration: 15.92 Å; chains: 1; bounding box: 40×27×40 Å

pLDDT: mean 92.3, std 7.69, range [57.12, 98.31]

Sequence (95 aa):
MANQMIDPINRFSASMQWPGSHVHYRNQTIKYLQDFDNKMEWTARVDKIIEWMSDTTEPANCVFAYFDEPDTTAHEFGPFSDEVFAMVSKADNTT